Protein AF-B4YK17-F1 (afdb_monomer)

Structure (mmCIF, N/CA/C/O backbone):
data_AF-B4YK17-F1
#
_entry.id   AF-B4YK17-F1
#
loop_
_atom_site.group_PDB
_atom_site.id
_atom_site.type_symbol
_atom_site.label_atom_id
_atom_site.label_alt_id
_atom_site.label_comp_id
_atom_site.label_asym_id
_atom_site.label_entity_id
_atom_site.label_seq_id
_atom_site.pdbx_PDB_ins_code
_atom_site.Cartn_x
_atom_site.Cartn_y
_atom_site.Cartn_z
_atom_site.occupancy
_atom_site.B_iso_or_equiv
_atom_site.auth_seq_id
_atom_site.auth_comp_id
_atom_site.auth_asym_id
_atom_site.auth_atom_id
_atom_site.pdbx_PDB_model_num
ATOM 1 N N . MET A 1 1 ? 16.283 -67.128 -22.256 1.00 41.38 1 MET A N 1
ATOM 2 C CA . MET A 1 1 ? 16.424 -65.770 -22.825 1.00 41.38 1 MET A CA 1
ATOM 3 C C . MET A 1 1 ? 15.384 -64.880 -22.138 1.00 41.38 1 MET A C 1
ATOM 5 O O . MET A 1 1 ? 14.220 -64.939 -22.500 1.00 41.38 1 MET A O 1
ATOM 9 N N . MET A 1 2 ? 15.749 -64.183 -21.055 1.00 37.66 2 MET A N 1
ATOM 10 C CA . MET A 1 2 ? 14.830 -63.348 -20.253 1.00 37.66 2 MET A CA 1
ATOM 11 C C . MET A 1 2 ? 15.049 -61.875 -20.620 1.00 37.66 2 MET A C 1
ATOM 13 O O . MET A 1 2 ? 16.146 -61.358 -20.427 1.00 37.66 2 MET A O 1
ATOM 17 N N . ARG A 1 3 ? 14.026 -61.208 -21.175 1.00 42.00 3 ARG A N 1
ATOM 18 C CA . ARG A 1 3 ? 14.020 -59.753 -21.416 1.00 42.00 3 ARG A CA 1
ATOM 19 C C . ARG A 1 3 ? 13.665 -59.053 -20.106 1.00 42.00 3 ARG A C 1
ATOM 21 O O . ARG A 1 3 ? 12.539 -59.177 -19.636 1.00 42.00 3 ARG A O 1
ATOM 28 N N . GLN A 1 4 ? 14.621 -58.330 -19.527 1.00 45.31 4 GLN A N 1
ATOM 29 C CA . GLN A 1 4 ? 14.339 -57.358 -18.474 1.00 45.31 4 GLN A CA 1
ATOM 30 C C . GLN A 1 4 ? 13.579 -56.171 -19.078 1.00 45.31 4 GLN A C 1
ATOM 32 O O . GLN A 1 4 ? 14.001 -55.606 -20.085 1.00 45.31 4 GLN A O 1
ATOM 37 N N . ILE A 1 5 ? 12.454 -55.810 -18.464 1.00 54.00 5 ILE A N 1
ATOM 38 C CA . ILE A 1 5 ? 11.711 -54.584 -18.759 1.00 54.00 5 ILE A CA 1
ATOM 39 C C . ILE A 1 5 ? 12.107 -53.580 -17.677 1.00 54.00 5 ILE A C 1
ATOM 41 O O . ILE A 1 5 ? 11.725 -53.722 -16.517 1.00 54.00 5 ILE A O 1
ATOM 45 N N . SER A 1 6 ? 12.930 -52.603 -18.047 1.00 49.97 6 SER A N 1
ATOM 46 C CA . SER A 1 6 ? 13.348 -51.514 -17.167 1.00 49.97 6 SER A CA 1
ATOM 47 C C . SER A 1 6 ? 12.189 -50.529 -16.979 1.00 49.97 6 SER A C 1
ATOM 49 O O . SER A 1 6 ? 11.785 -49.855 -17.925 1.00 49.97 6 SER A O 1
ATOM 51 N N . PHE A 1 7 ? 11.652 -50.449 -15.762 1.00 48.25 7 PHE A N 1
ATOM 52 C CA . PHE A 1 7 ? 10.697 -49.417 -15.355 1.00 48.25 7 PHE A CA 1
ATOM 53 C C . PHE A 1 7 ? 11.453 -48.119 -15.048 1.00 48.25 7 PHE A C 1
ATOM 55 O O . PHE A 1 7 ? 12.195 -48.044 -14.071 1.00 48.25 7 PHE A O 1
ATOM 62 N N . TRP A 1 8 ? 11.256 -47.091 -15.872 1.00 51.16 8 TRP A N 1
ATOM 63 C CA . TRP A 1 8 ? 11.701 -45.732 -15.569 1.00 51.16 8 TRP A CA 1
ATOM 64 C C . TRP A 1 8 ? 10.655 -45.043 -14.685 1.00 51.16 8 TRP A C 1
ATOM 66 O O . TRP A 1 8 ? 9.554 -44.734 -15.135 1.00 51.16 8 TRP A O 1
ATOM 76 N N . LEU A 1 9 ? 10.999 -44.809 -13.417 1.00 48.28 9 LEU A N 1
ATOM 77 C CA . LEU A 1 9 ? 10.253 -43.926 -12.520 1.00 48.28 9 LEU A CA 1
ATOM 78 C C . LEU A 1 9 ? 10.563 -42.469 -12.891 1.00 48.28 9 LEU A C 1
ATOM 80 O O . LEU A 1 9 ? 11.638 -41.955 -12.592 1.00 48.28 9 LEU A O 1
ATOM 84 N N . LEU A 1 10 ? 9.614 -41.802 -13.547 1.00 54.66 10 LEU A N 1
ATOM 85 C CA . LEU A 1 10 ? 9.609 -40.348 -13.705 1.00 54.66 10 LEU A CA 1
ATOM 86 C C . LEU A 1 10 ? 9.220 -39.716 -12.362 1.00 54.66 10 LEU A C 1
ATOM 88 O O . LEU A 1 10 ? 8.046 -39.664 -12.004 1.00 54.66 10 LEU A O 1
ATOM 92 N N . ALA A 1 11 ? 10.212 -39.251 -11.6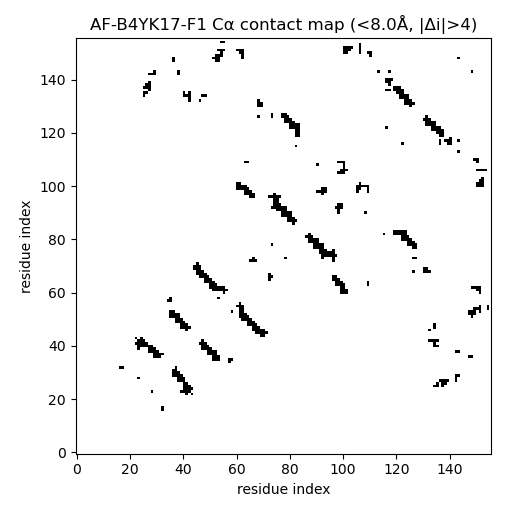05 1.00 53.50 11 ALA A N 1
ATOM 93 C CA . ALA A 1 11 ? 9.988 -38.425 -10.427 1.00 53.50 11 ALA A CA 1
ATOM 94 C C . ALA A 1 11 ? 9.554 -37.019 -10.873 1.00 53.50 11 ALA A C 1
ATOM 96 O O . ALA A 1 11 ? 10.379 -36.180 -11.234 1.00 53.50 11 ALA A O 1
ATOM 97 N N . THR A 1 12 ? 8.249 -36.753 -10.876 1.00 59.06 12 THR A N 1
ATOM 98 C CA . THR A 1 12 ? 7.711 -35.398 -11.028 1.00 59.06 12 THR A CA 1
ATOM 99 C C . THR A 1 12 ? 8.012 -34.602 -9.761 1.00 59.06 12 THR A C 1
ATOM 101 O O . THR A 1 12 ? 7.316 -34.737 -8.756 1.00 59.06 12 THR A O 1
ATOM 104 N N . ALA A 1 13 ? 9.060 -33.779 -9.796 1.00 49.88 13 ALA A N 1
ATOM 105 C CA . ALA A 1 13 ? 9.300 -32.763 -8.782 1.00 49.88 13 ALA A CA 1
ATOM 106 C C . ALA A 1 13 ? 8.214 -31.685 -8.911 1.00 49.88 13 ALA A C 1
ATOM 108 O O . ALA A 1 13 ? 8.304 -30.782 -9.742 1.00 49.88 13 ALA A O 1
ATOM 109 N N . SER A 1 14 ? 7.150 -31.803 -8.120 1.00 43.81 14 SER A N 1
ATOM 110 C CA . SER A 1 14 ? 6.174 -30.735 -7.941 1.00 43.81 14 SER A CA 1
ATOM 111 C C . SER A 1 14 ? 6.887 -29.539 -7.311 1.00 43.81 14 SER A C 1
ATOM 113 O O . SER A 1 14 ? 7.219 -29.555 -6.125 1.00 43.81 14 SER A O 1
ATOM 115 N N . LEU A 1 15 ? 7.161 -28.516 -8.123 1.00 47.19 15 LEU A N 1
ATOM 116 C CA . LEU A 1 15 ? 7.593 -27.207 -7.651 1.00 47.19 15 LEU A CA 1
ATOM 117 C C . LEU A 1 15 ? 6.507 -26.687 -6.704 1.00 47.19 15 LEU A C 1
ATOM 119 O O . LEU A 1 15 ? 5.410 -26.340 -7.142 1.00 47.19 15 LEU A O 1
ATOM 123 N N . ASN A 1 16 ? 6.801 -26.669 -5.403 1.00 41.16 16 ASN A N 1
ATOM 124 C CA . ASN A 1 16 ? 5.978 -25.991 -4.410 1.00 41.16 16 ASN A CA 1
ATOM 125 C C . ASN A 1 16 ? 6.030 -24.488 -4.708 1.00 41.16 16 ASN A C 1
ATOM 127 O O . ASN A 1 16 ? 6.872 -23.764 -4.181 1.00 41.16 16 ASN A O 1
ATOM 131 N N . CYS A 1 17 ? 5.156 -24.016 -5.596 1.00 45.75 17 CYS A N 1
ATOM 132 C CA . CYS A 1 17 ? 4.837 -22.601 -5.674 1.00 45.75 17 CYS A CA 1
ATOM 133 C C . CYS A 1 17 ? 4.203 -22.244 -4.328 1.00 45.75 17 CYS A C 1
ATOM 135 O O . CYS A 1 17 ? 3.129 -22.749 -4.002 1.00 45.75 17 CYS A O 1
ATOM 137 N N . TYR A 1 18 ? 4.877 -21.418 -3.528 1.00 47.22 18 TYR A N 1
ATOM 138 C CA . TYR A 1 18 ? 4.329 -20.859 -2.295 1.00 47.22 18 TYR A CA 1
ATOM 139 C C . TYR A 1 18 ? 3.226 -19.847 -2.638 1.00 47.22 18 TYR A C 1
ATOM 141 O O . TYR A 1 18 ? 3.366 -18.651 -2.417 1.00 47.22 18 TYR A O 1
ATOM 149 N N . ALA A 1 19 ? 2.118 -20.318 -3.208 1.00 54.31 19 ALA A N 1
ATOM 150 C CA . ALA A 1 19 ? 0.892 -19.546 -3.260 1.00 54.31 19 ALA A CA 1
ATOM 151 C C . ALA A 1 19 ? 0.359 -19.477 -1.827 1.00 54.31 19 ALA A C 1
ATOM 153 O O . ALA A 1 19 ? 0.027 -20.501 -1.224 1.00 54.31 19 ALA A O 1
ATOM 154 N N . TRP A 1 20 ? 0.342 -18.281 -1.242 1.00 61.09 20 TRP A N 1
ATOM 155 C CA . TRP A 1 20 ? -0.162 -18.082 0.109 1.00 61.09 20 TRP A CA 1
ATOM 156 C C . TRP A 1 20 ? -1.661 -18.415 0.183 1.00 61.09 20 TRP A C 1
ATOM 158 O O . TRP A 1 20 ? -2.506 -17.586 -0.136 1.00 61.09 20 TRP A O 1
ATOM 168 N N . SER A 1 21 ? -1.997 -19.630 0.622 1.00 56.69 21 SER A N 1
ATOM 169 C CA . SER A 1 21 ? -3.389 -20.077 0.779 1.00 56.69 21 SER A CA 1
ATOM 170 C C . SER A 1 21 ? -4.039 -19.624 2.093 1.00 56.69 21 SER A C 1
ATOM 172 O O . SER A 1 21 ? -5.259 -19.674 2.219 1.00 56.69 21 SER A O 1
ATOM 174 N N . ALA A 1 22 ? -3.243 -19.165 3.067 1.00 65.25 22 ALA A N 1
ATOM 175 C CA . ALA A 1 22 ? -3.712 -18.709 4.376 1.00 65.25 22 ALA A CA 1
ATOM 176 C C . ALA A 1 22 ? -3.699 -17.176 4.487 1.00 65.25 22 ALA A C 1
ATOM 178 O O . ALA A 1 22 ? -2.766 -16.526 3.997 1.00 65.25 22 ALA A O 1
ATOM 179 N N . THR A 1 23 ? -4.703 -16.607 5.164 1.00 77.06 23 THR A N 1
ATOM 180 C CA . THR A 1 23 ? -4.717 -15.195 5.574 1.00 77.06 23 THR A CA 1
ATOM 181 C C . THR A 1 23 ? -3.616 -14.936 6.607 1.00 77.06 23 THR A C 1
ATOM 183 O O . THR A 1 23 ? -3.213 -15.831 7.353 1.00 77.06 23 THR A O 1
ATOM 186 N N . SER A 1 24 ? -3.089 -13.716 6.637 1.00 80.69 24 SER A N 1
ATOM 187 C CA . SER A 1 24 ? -2.118 -13.253 7.631 1.00 80.69 24 SER A CA 1
ATOM 188 C C . SER A 1 24 ? -2.736 -12.123 8.447 1.00 80.69 24 SER A C 1
ATOM 190 O O . SER A 1 24 ? -2.209 -11.009 8.515 1.00 80.69 24 SER A O 1
ATOM 192 N N . ASP A 1 25 ? -3.903 -12.423 9.022 1.00 90.38 25 ASP A N 1
ATOM 193 C CA . ASP A 1 25 ? -4.686 -11.432 9.746 1.00 90.38 25 ASP A CA 1
ATOM 194 C C . ASP A 1 25 ? -3.862 -10.864 10.895 1.00 90.38 25 ASP A C 1
ATOM 196 O O . ASP A 1 25 ? -3.230 -11.593 11.668 1.00 90.38 25 ASP A O 1
ATOM 200 N N . ASP A 1 26 ? -3.823 -9.536 10.943 1.00 92.62 26 ASP A N 1
ATOM 201 C CA . ASP A 1 26 ? -3.090 -8.761 11.934 1.00 92.62 26 ASP A CA 1
ATOM 202 C C . ASP A 1 26 ? -1.569 -9.029 11.993 1.00 92.62 26 ASP A C 1
ATOM 204 O O . ASP A 1 26 ? -0.899 -8.667 12.970 1.00 92.62 26 ASP A O 1
ATOM 208 N N . LYS A 1 27 ? -0.987 -9.660 10.964 1.00 94.56 27 LYS A N 1
ATOM 209 C CA . LYS A 1 27 ? 0.440 -10.002 10.933 1.00 94.56 27 LYS A CA 1
ATOM 210 C C . LYS A 1 27 ? 1.045 -9.751 9.563 1.00 94.56 27 LYS A C 1
ATOM 212 O O . LYS A 1 27 ? 0.657 -10.357 8.569 1.00 94.56 27 LYS A O 1
ATOM 217 N N . TRP A 1 28 ? 2.077 -8.915 9.545 1.00 95.81 28 TRP A N 1
ATOM 218 C CA . TRP A 1 28 ? 2.918 -8.760 8.368 1.00 95.81 28 TRP A CA 1
ATOM 219 C C . TRP A 1 28 ? 3.705 -10.040 8.106 1.00 95.81 28 TRP A C 1
ATOM 221 O O . TRP A 1 28 ? 4.403 -10.549 8.989 1.00 95.81 28 TRP A O 1
ATOM 231 N N . ARG A 1 29 ? 3.610 -10.533 6.876 1.00 92.56 29 ARG A N 1
ATOM 232 C CA . ARG A 1 29 ? 4.471 -11.580 6.330 1.00 92.56 29 ARG A CA 1
ATOM 233 C C . ARG A 1 29 ? 5.294 -11.024 5.181 1.00 92.56 29 ARG A C 1
ATOM 235 O O . ARG A 1 29 ? 4.851 -10.109 4.493 1.00 92.56 29 ARG A O 1
ATOM 242 N N . SER A 1 30 ? 6.467 -11.601 4.981 1.00 92.06 30 SER A N 1
ATOM 243 C CA . SER A 1 30 ? 7.306 -11.377 3.812 1.00 92.06 30 SER A CA 1
ATOM 244 C C . SER A 1 30 ? 7.710 -12.720 3.215 1.00 92.06 30 SER A C 1
ATOM 246 O O . SER A 1 30 ? 7.757 -13.739 3.911 1.00 92.06 30 SER A O 1
ATOM 248 N N . GLY A 1 31 ? 7.958 -12.733 1.915 1.00 90.00 31 GLY A N 1
ATOM 249 C CA . GLY A 1 31 ? 8.378 -13.910 1.174 1.00 90.00 31 GLY A CA 1
ATOM 250 C C . GLY A 1 31 ? 9.000 -13.524 -0.158 1.00 90.00 31 GLY A C 1
ATOM 251 O O . GLY A 1 31 ? 8.993 -12.361 -0.548 1.00 90.00 31 GLY A O 1
ATOM 252 N N . TRP A 1 32 ? 9.549 -14.518 -0.845 1.00 89.06 32 TRP A N 1
ATOM 253 C CA . TRP A 1 32 ? 10.084 -14.353 -2.189 1.00 89.06 32 TRP A CA 1
ATOM 254 C C . TRP A 1 32 ? 9.310 -15.253 -3.147 1.00 89.06 32 TRP A C 1
ATOM 256 O O . TRP A 1 32 ? 9.144 -16.448 -2.881 1.00 89.06 32 TRP A O 1
ATOM 266 N N . GLY A 1 33 ? 8.833 -14.682 -4.247 1.00 84.25 33 GLY A N 1
ATOM 267 C CA . GLY A 1 33 ? 7.997 -15.369 -5.222 1.00 84.25 33 GLY A CA 1
ATOM 268 C C . GLY A 1 33 ? 8.094 -14.701 -6.585 1.00 84.25 33 GLY A C 1
ATOM 269 O 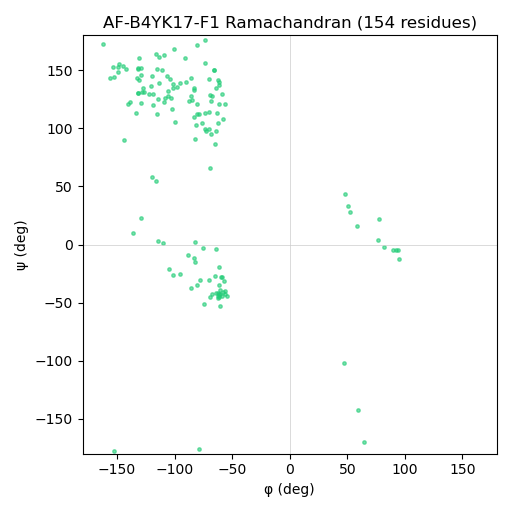O . GLY A 1 33 ? 8.236 -13.490 -6.677 1.00 84.25 33 GLY A O 1
ATOM 270 N N . GLN A 1 34 ? 8.062 -15.499 -7.657 1.00 83.50 34 GLN A N 1
ATOM 271 C CA . GLN A 1 34 ? 8.056 -15.004 -9.045 1.00 83.50 34 GLN A CA 1
ATOM 272 C C . GLN A 1 34 ? 9.178 -13.997 -9.385 1.00 83.50 34 GLN A C 1
ATOM 274 O O . GLN A 1 34 ? 9.008 -13.162 -10.267 1.00 83.50 34 GLN A O 1
ATOM 279 N N . GLY A 1 35 ? 10.329 -14.070 -8.706 1.00 85.50 35 GLY A N 1
ATOM 280 C CA . GLY A 1 35 ? 11.455 -13.162 -8.951 1.00 85.50 35 GLY A CA 1
ATOM 281 C C . GLY A 1 35 ? 11.509 -11.924 -8.053 1.00 85.50 35 GLY A C 1
ATOM 282 O O . GLY A 1 35 ? 12.479 -11.180 -8.136 1.00 85.50 35 GLY A O 1
ATOM 283 N N . VAL A 1 36 ? 10.517 -11.695 -7.187 1.00 90.50 36 VAL A N 1
ATOM 284 C CA . VAL A 1 36 ? 10.389 -10.458 -6.401 1.00 90.50 36 VAL A CA 1
ATOM 285 C C . VAL A 1 36 ? 10.148 -10.737 -4.916 1.00 90.50 36 VAL A C 1
ATOM 287 O O . VAL A 1 36 ? 9.740 -11.833 -4.525 1.00 90.50 36 VAL A O 1
ATOM 290 N N . SER A 1 37 ? 10.423 -9.738 -4.074 1.00 92.88 37 SER A N 1
ATOM 291 C CA . SER A 1 37 ? 10.066 -9.777 -2.655 1.00 92.88 37 SER A CA 1
ATOM 292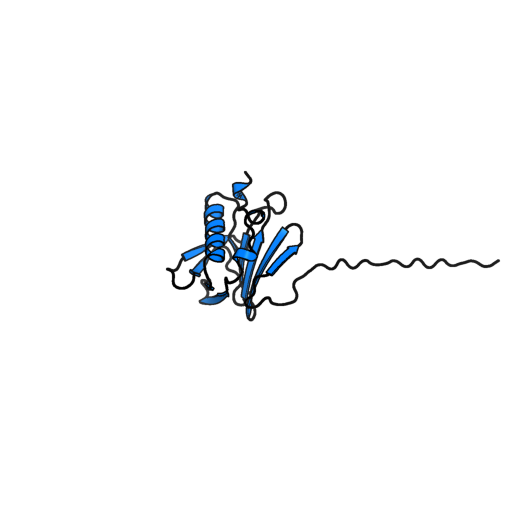 C C . SER A 1 37 ? 8.628 -9.288 -2.486 1.00 92.88 37 SER A C 1
ATOM 294 O O . SER A 1 37 ? 8.258 -8.223 -2.982 1.00 92.88 37 SER A O 1
ATOM 296 N N . GLU A 1 38 ? 7.805 -10.078 -1.806 1.00 93.75 38 GLU A N 1
ATOM 297 C CA . GLU A 1 38 ? 6.389 -9.804 -1.585 1.00 93.75 38 GLU A CA 1
ATOM 298 C C . GLU A 1 38 ? 6.106 -9.732 -0.091 1.00 93.75 38 GLU A C 1
ATOM 300 O O . GLU A 1 38 ? 6.565 -10.564 0.697 1.00 93.75 38 GLU A O 1
ATOM 305 N N . LEU A 1 39 ? 5.324 -8.736 0.310 1.00 95.00 39 LEU A N 1
ATOM 306 C CA . LEU A 1 39 ? 4.927 -8.521 1.688 1.00 95.00 39 LEU A CA 1
ATOM 307 C C . LEU A 1 39 ? 3.435 -8.278 1.760 1.00 95.00 39 LEU A C 1
ATOM 309 O O . LEU A 1 39 ? 2.860 -7.624 0.893 1.00 95.00 39 LEU A O 1
ATOM 313 N N . GLN A 1 40 ? 2.813 -8.786 2.816 1.00 95.81 40 GLN A N 1
ATOM 314 C CA . GLN A 1 40 ? 1.375 -8.668 2.968 1.00 95.81 40 GLN A CA 1
ATOM 315 C C . GLN A 1 40 ? 0.953 -8.597 4.427 1.00 95.81 40 GLN A C 1
ATOM 317 O O . GLN A 1 40 ? 1.548 -9.230 5.301 1.00 95.81 40 GLN A O 1
ATOM 322 N N . VAL A 1 41 ? -0.138 -7.875 4.656 1.00 97.31 41 VAL A N 1
ATOM 323 C CA . VAL A 1 41 ? -0.991 -8.016 5.835 1.00 97.31 41 VAL A CA 1
ATOM 324 C C . VAL A 1 41 ? -2.445 -8.121 5.380 1.00 97.31 41 VAL A C 1
ATOM 326 O O . VAL A 1 41 ? -2.848 -7.447 4.429 1.00 97.31 41 VAL A O 1
ATOM 329 N N . THR A 1 42 ? -3.233 -8.969 6.037 1.00 97.06 42 THR A N 1
ATOM 330 C CA . THR A 1 42 ? -4.677 -9.090 5.787 1.00 97.06 42 THR A CA 1
ATOM 331 C C . THR A 1 42 ? -5.474 -8.624 7.004 1.00 97.06 42 THR A C 1
ATOM 333 O O . THR A 1 42 ? -4.926 -8.507 8.103 1.00 97.06 42 THR A O 1
ATOM 336 N N . GLN A 1 43 ? -6.754 -8.306 6.804 1.00 96.12 43 GLN A N 1
ATOM 337 C CA . GLN A 1 43 ? -7.671 -7.963 7.895 1.00 96.12 43 GLN A CA 1
ATOM 338 C C . GLN A 1 43 ? -9.080 -8.491 7.623 1.00 96.12 43 GLN A C 1
ATOM 340 O O . GLN A 1 43 ? -9.930 -7.787 7.072 1.00 96.12 43 GLN A O 1
ATOM 345 N N . GLY A 1 44 ? -9.372 -9.712 8.053 1.00 93.75 44 GLY A N 1
ATOM 346 C CA . GLY A 1 44 ? -10.660 -10.324 7.763 1.00 93.75 44 GLY A CA 1
ATOM 347 C C . GLY A 1 44 ? -10.855 -10.567 6.264 1.00 93.75 44 GLY A C 1
ATOM 348 O O . GLY A 1 44 ? -9.933 -10.475 5.449 1.00 93.75 44 GLY A O 1
ATOM 349 N N . SER A 1 45 ? -12.082 -10.923 5.887 1.00 92.81 45 SER A N 1
ATOM 350 C CA . SER A 1 45 ? -12.362 -11.416 4.539 1.00 92.81 45 SER A CA 1
ATOM 351 C C . SER A 1 45 ? -12.196 -10.333 3.470 1.00 92.81 45 SER A C 1
ATOM 353 O O . SER A 1 45 ? -12.861 -9.302 3.508 1.00 92.81 45 SER A O 1
ATOM 355 N N . GLY A 1 46 ? -11.345 -10.602 2.476 1.00 94.75 46 GLY A N 1
ATOM 356 C CA . GLY A 1 46 ? -11.198 -9.765 1.282 1.00 94.75 46 GLY A CA 1
ATOM 357 C C . GLY A 1 46 ? -10.398 -8.474 1.472 1.00 94.75 46 GLY A C 1
ATOM 358 O O . GLY A 1 46 ? -10.277 -7.716 0.512 1.00 94.75 46 GLY A O 1
ATOM 359 N N . ASN A 1 47 ? -9.832 -8.222 2.656 1.00 97.94 47 ASN A N 1
ATOM 360 C CA . ASN A 1 47 ? -9.017 -7.033 2.899 1.00 97.94 47 ASN A CA 1
ATOM 361 C C . ASN A 1 47 ? -7.537 -7.398 2.967 1.00 97.94 47 ASN A C 1
ATOM 363 O O . ASN A 1 47 ? -7.139 -8.258 3.758 1.00 97.94 47 ASN A O 1
ATOM 367 N N . LYS A 1 48 ? -6.707 -6.701 2.190 1.00 97.62 48 LYS A N 1
ATOM 368 C CA . LYS A 1 48 ? -5.251 -6.866 2.230 1.00 97.62 48 LYS A CA 1
ATOM 369 C C . LYS A 1 48 ? -4.496 -5.618 1.786 1.00 97.62 48 LYS A C 1
ATOM 371 O O . LYS A 1 48 ? -4.979 -4.848 0.957 1.00 97.62 48 LYS A O 1
ATOM 376 N N . ILE A 1 49 ? -3.283 -5.480 2.304 1.00 98.38 49 ILE A N 1
ATOM 377 C CA . ILE A 1 49 ? -2.244 -4.617 1.743 1.00 98.38 49 ILE A CA 1
ATOM 378 C C . ILE A 1 49 ? -1.185 -5.539 1.158 1.00 98.38 49 ILE A C 1
ATOM 380 O O . ILE A 1 49 ? -0.631 -6.349 1.896 1.00 98.38 49 ILE A O 1
ATOM 384 N N . ASP A 1 50 ? -0.907 -5.397 -0.133 1.00 97.00 50 ASP A N 1
ATOM 385 C CA . ASP A 1 50 ? 0.218 -6.041 -0.806 1.00 97.00 50 ASP A CA 1
ATOM 386 C C . ASP A 1 50 ? 1.307 -5.002 -1.078 1.00 97.00 50 ASP A C 1
ATOM 388 O O . ASP A 1 50 ? 1.034 -3.924 -1.612 1.00 97.00 50 ASP A O 1
ATOM 392 N N . VAL A 1 51 ? 2.547 -5.337 -0.739 1.00 97.56 51 VAL A N 1
ATOM 393 C CA . VAL A 1 51 ? 3.738 -4.581 -1.123 1.00 97.56 51 VAL A CA 1
ATOM 394 C C . VAL A 1 51 ? 4.615 -5.505 -1.953 1.00 97.56 51 VAL A C 1
ATOM 396 O O . VAL A 1 51 ? 5.048 -6.552 -1.480 1.00 97.56 51 VAL A O 1
ATOM 399 N N . THR A 1 52 ? 4.879 -5.108 -3.190 1.00 96.31 52 THR A N 1
ATOM 400 C CA . THR A 1 52 ? 5.848 -5.768 -4.062 1.00 96.31 52 THR A CA 1
ATOM 401 C C . THR A 1 52 ? 7.102 -4.916 -4.087 1.00 96.31 52 THR A C 1
ATOM 403 O O . THR A 1 52 ? 7.038 -3.723 -4.377 1.00 96.31 52 THR A O 1
ATOM 406 N N . CYS A 1 53 ? 8.236 -5.529 -3.786 1.00 95.56 53 CYS A N 1
ATOM 407 C CA . CYS A 1 53 ? 9.540 -4.896 -3.749 1.00 95.56 53 CYS A CA 1
ATOM 408 C C . CYS A 1 53 ? 10.402 -5.522 -4.847 1.00 95.56 53 CYS A C 1
ATOM 410 O O . CYS A 1 53 ? 10.707 -6.718 -4.812 1.00 95.56 53 CYS A O 1
ATOM 412 N N . ALA A 1 54 ? 10.726 -4.721 -5.860 1.00 94.12 54 ALA A N 1
ATOM 413 C CA . ALA A 1 54 ? 11.384 -5.188 -7.071 1.00 94.12 54 ALA A CA 1
ATOM 414 C C . ALA A 1 54 ? 12.204 -4.075 -7.722 1.00 94.12 54 ALA A C 1
ATOM 416 O O . ALA A 1 54 ? 11.787 -2.911 -7.767 1.00 94.12 54 ALA A O 1
ATOM 417 N N . SER A 1 55 ? 13.347 -4.449 -8.295 1.00 91.25 55 SER A N 1
ATOM 418 C CA . SER A 1 55 ? 14.067 -3.560 -9.199 1.00 91.25 55 SER A CA 1
ATOM 419 C C . SER A 1 55 ? 13.337 -3.466 -10.551 1.00 91.25 55 SER A C 1
ATOM 421 O O . SER A 1 55 ? 12.625 -4.401 -10.933 1.00 91.25 55 SER A O 1
ATOM 423 N N . PRO A 1 56 ? 13.528 -2.385 -11.331 1.00 90.12 56 PRO A N 1
ATOM 424 C CA . PRO A 1 56 ? 12.964 -2.289 -12.677 1.00 90.12 56 PRO A CA 1
ATOM 425 C C . PRO A 1 56 ? 13.467 -3.366 -13.650 1.00 90.12 56 PRO A C 1
ATOM 427 O O . PRO A 1 56 ? 12.835 -3.583 -14.682 1.00 90.12 56 PRO A O 1
ATOM 430 N N . THR A 1 57 ? 14.603 -4.012 -13.354 1.00 89.06 57 THR A N 1
ATOM 431 C CA . THR A 1 57 ? 15.128 -5.139 -14.140 1.00 89.06 57 THR A CA 1
ATOM 432 C C . THR A 1 57 ? 14.400 -6.448 -13.846 1.00 89.06 57 THR A C 1
ATOM 434 O O . THR A 1 57 ? 14.266 -7.262 -14.754 1.00 89.06 57 THR A O 1
ATOM 437 N N . ASP A 1 58 ? 13.900 -6.634 -12.620 1.00 89.25 58 ASP A N 1
ATOM 438 C CA . ASP A 1 58 ? 13.166 -7.843 -12.220 1.00 89.25 58 ASP A CA 1
ATOM 439 C C . ASP A 1 58 ? 11.676 -7.740 -12.573 1.00 89.25 58 ASP A C 1
ATOM 441 O O . ASP A 1 58 ? 11.054 -8.717 -12.989 1.00 89.25 58 ASP A O 1
ATOM 445 N N . LEU A 1 59 ? 11.101 -6.541 -12.432 1.00 89.75 59 LEU A N 1
ATOM 446 C CA . LEU A 1 59 ? 9.698 -6.267 -12.720 1.00 89.75 59 LEU A CA 1
ATOM 447 C C . LEU A 1 59 ? 9.557 -4.902 -13.408 1.00 89.75 59 LEU A C 1
ATOM 449 O O . LEU A 1 59 ? 9.897 -3.881 -12.806 1.00 89.75 59 LEU A O 1
ATOM 453 N N . PRO A 1 60 ? 9.005 -4.828 -14.634 1.00 90.06 60 PRO A N 1
ATOM 454 C CA . PRO A 1 60 ? 8.727 -3.550 -15.279 1.00 90.06 60 PRO A CA 1
ATOM 455 C C . PRO A 1 60 ? 7.823 -2.657 -14.415 1.00 90.06 60 PRO A C 1
ATO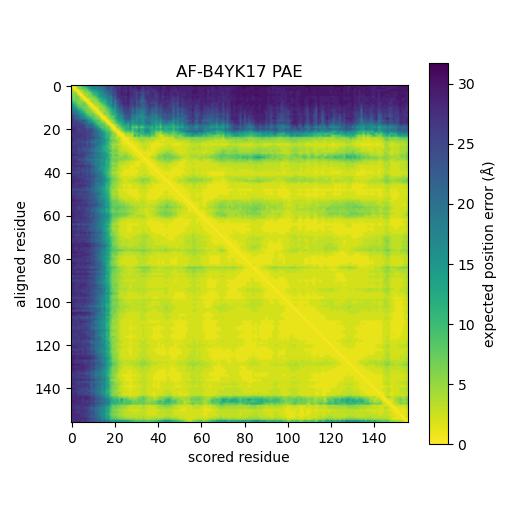M 457 O O . PRO A 1 60 ? 6.700 -3.028 -14.077 1.00 90.06 60 PRO A O 1
ATOM 460 N N . GLY A 1 61 ? 8.319 -1.466 -14.070 1.00 90.06 61 GLY A N 1
ATOM 461 C CA . GLY A 1 61 ? 7.667 -0.538 -13.133 1.00 90.06 61 GLY A CA 1
ATOM 462 C C . GLY A 1 61 ? 8.151 -0.649 -11.680 1.00 90.06 61 GLY A C 1
ATOM 463 O O . GLY A 1 61 ? 7.903 0.273 -10.906 1.00 90.06 61 GLY A O 1
ATOM 464 N N . GLY A 1 62 ? 8.899 -1.710 -11.352 1.00 94.62 62 GLY A N 1
ATOM 465 C CA . GLY A 1 62 ? 9.533 -1.997 -10.063 1.00 94.62 62 GLY A CA 1
ATOM 466 C C . GLY A 1 62 ? 8.549 -2.096 -8.898 1.00 94.62 62 GLY A C 1
ATOM 467 O O . GLY A 1 62 ? 7.459 -2.643 -9.045 1.00 94.62 62 GLY A O 1
ATOM 468 N N . SER A 1 63 ? 8.951 -1.602 -7.727 1.00 96.94 63 SER A N 1
ATOM 469 C CA . SER A 1 63 ? 8.177 -1.730 -6.488 1.00 96.94 63 SER A CA 1
ATOM 470 C C . SER A 1 63 ? 6.804 -1.037 -6.535 1.00 96.94 63 SER A C 1
ATOM 472 O O . SER A 1 63 ? 6.674 0.075 -7.056 1.00 96.94 63 SER A O 1
ATOM 474 N N . THR A 1 64 ? 5.784 -1.657 -5.934 1.00 97.56 64 THR A N 1
ATOM 475 C CA . THR A 1 64 ? 4.393 -1.162 -5.910 1.00 97.56 64 THR A CA 1
ATOM 476 C C . THR A 1 64 ? 3.682 -1.478 -4.597 1.00 97.56 64 THR A C 1
ATOM 478 O O . THR A 1 64 ? 3.984 -2.486 -3.960 1.00 97.56 64 THR A O 1
ATOM 481 N N . VAL A 1 65 ? 2.686 -0.668 -4.224 1.00 98.44 65 VAL A N 1
ATOM 482 C CA . VAL A 1 65 ? 1.718 -0.998 -3.158 1.00 98.44 65 VAL A CA 1
ATOM 483 C C . VAL A 1 65 ? 0.326 -1.165 -3.761 1.00 98.44 65 VAL A C 1
ATOM 485 O O . VAL A 1 65 ? -0.077 -0.366 -4.607 1.00 98.44 65 VAL A O 1
ATOM 488 N N . LYS A 1 66 ? -0.429 -2.168 -3.307 1.00 98.31 66 LYS A N 1
ATOM 489 C CA . LYS A 1 66 ? -1.845 -2.351 -3.641 1.00 98.31 66 LYS A CA 1
ATOM 490 C C . LYS A 1 66 ? -2.678 -2.520 -2.378 1.00 98.31 66 LYS A C 1
ATOM 492 O O . LYS A 1 66 ? -2.376 -3.354 -1.529 1.00 98.31 66 LYS A O 1
ATOM 497 N N . PHE A 1 67 ? -3.769 -1.768 -2.295 1.00 98.50 67 PHE A N 1
ATOM 498 C CA . PHE A 1 67 ? -4.814 -1.983 -1.300 1.00 98.50 67 PHE A CA 1
ATOM 499 C C . PHE A 1 67 ? -5.948 -2.786 -1.927 1.00 98.50 67 PHE A C 1
ATOM 501 O O . PHE A 1 67 ? -6.377 -2.504 -3.046 1.00 98.50 67 PHE A O 1
ATOM 508 N N . THR A 1 68 ? -6.445 -3.775 -1.194 1.00 98.38 68 THR A N 1
ATOM 509 C CA . THR A 1 68 ? -7.690 -4.472 -1.508 1.00 98.38 68 THR A CA 1
ATOM 510 C C . THR A 1 68 ? -8.625 -4.346 -0.315 1.00 98.38 68 THR A C 1
ATOM 512 O O . THR A 1 68 ? -8.214 -4.634 0.810 1.00 98.38 68 THR A O 1
ATOM 515 N N . VAL A 1 69 ? -9.862 -3.921 -0.553 1.00 98.12 69 VAL A N 1
ATOM 516 C CA . VAL A 1 69 ? -10.906 -3.779 0.467 1.00 98.12 69 VAL A CA 1
ATOM 517 C C . VAL A 1 69 ? -12.175 -4.440 -0.053 1.00 98.12 69 VAL A C 1
ATOM 519 O O . VAL A 1 69 ? -12.570 -4.210 -1.195 1.00 98.12 69 VAL A O 1
ATOM 522 N N . ALA A 1 70 ? -12.784 -5.300 0.763 1.00 96.50 70 ALA A N 1
ATOM 523 C CA . ALA A 1 70 ? -13.943 -6.114 0.396 1.00 96.50 70 ALA A CA 1
ATOM 524 C C . ALA A 1 70 ? -13.756 -6.888 -0.931 1.00 96.50 70 ALA A C 1
ATOM 526 O O . ALA A 1 70 ? -14.702 -7.088 -1.688 1.00 96.50 70 ALA A O 1
ATOM 527 N N . GLY A 1 71 ? -12.523 -7.315 -1.229 1.00 96.31 71 GLY A N 1
ATOM 528 C CA . GLY A 1 71 ? -12.165 -8.033 -2.457 1.00 96.31 71 GLY A CA 1
ATOM 529 C C . GLY A 1 71 ? -11.921 -7.154 -3.689 1.00 96.31 71 GLY A C 1
ATOM 530 O O . GLY A 1 71 ? -11.537 -7.686 -4.726 1.00 96.31 71 GLY A O 1
ATOM 531 N N . ASN A 1 72 ? -12.082 -5.833 -3.583 1.00 96.38 72 ASN A N 1
ATOM 532 C CA . ASN A 1 72 ? -11.923 -4.885 -4.688 1.00 96.38 72 ASN A CA 1
ATOM 533 C C . ASN A 1 72 ? -10.665 -4.028 -4.524 1.00 96.38 72 ASN A C 1
ATOM 535 O O . ASN A 1 72 ? -10.129 -3.914 -3.426 1.00 96.38 72 ASN A O 1
ATOM 539 N N . SER A 1 73 ? -10.217 -3.380 -5.601 1.00 97.00 73 SER A N 1
ATOM 540 C CA . SER A 1 73 ? -9.179 -2.340 -5.581 1.00 97.00 73 SER A CA 1
ATOM 541 C C . SER A 1 73 ? -9.633 -1.122 -6.379 1.00 97.00 73 SER A C 1
ATOM 543 O O . SER A 1 73 ? -10.383 -1.273 -7.338 1.00 97.00 73 SER A O 1
ATOM 545 N N . VAL A 1 74 ? -9.150 0.068 -6.022 1.00 97.19 74 VAL A N 1
ATOM 546 C CA . VAL A 1 74 ? -9.395 1.292 -6.801 1.00 97.19 74 VAL A CA 1
ATOM 547 C C . VAL A 1 74 ? -8.430 1.326 -7.977 1.00 97.19 74 VAL A C 1
ATOM 549 O O . VAL A 1 74 ? -7.226 1.302 -7.758 1.00 97.19 74 VAL A O 1
ATOM 552 N N . GLU A 1 75 ? -8.947 1.378 -9.202 1.00 97.25 75 GLU A N 1
ATOM 553 C CA . GLU A 1 75 ? -8.164 1.597 -10.423 1.00 97.25 75 GLU A CA 1
ATOM 554 C C . GLU A 1 75 ? -8.305 3.053 -10.870 1.00 97.25 75 GLU A C 1
ATOM 556 O O . GLU A 1 75 ? -9.403 3.606 -10.838 1.00 97.25 75 GLU A O 1
ATOM 561 N N . SER A 1 76 ? -7.202 3.669 -11.303 1.00 96.44 76 SER A N 1
ATOM 562 C CA . SER A 1 76 ? -7.168 5.047 -11.814 1.00 96.44 76 SER A CA 1
ATOM 563 C C . SER A 1 76 ? -7.897 6.046 -10.908 1.00 96.44 76 SER A C 1
ATOM 565 O O . SER A 1 76 ? -8.654 6.895 -11.379 1.00 96.44 76 SER A O 1
ATOM 567 N N . GLY A 1 77 ? -7.680 5.937 -9.598 1.00 95.69 77 GLY A N 1
ATOM 568 C CA . GLY A 1 77 ? -8.414 6.728 -8.621 1.00 95.69 77 GLY A CA 1
ATOM 569 C C . GLY A 1 77 ? -7.662 6.976 -7.324 1.00 95.69 77 GLY A C 1
ATOM 570 O O . GLY A 1 77 ? -6.513 6.566 -7.136 1.00 95.69 77 GLY A O 1
ATOM 571 N N . GLU A 1 78 ? -8.356 7.660 -6.423 1.00 97.38 78 GLU A N 1
ATOM 572 C CA . GLU A 1 78 ? -7.824 8.111 -5.148 1.00 97.38 78 GLU A CA 1
ATOM 573 C C . GLU A 1 78 ? -8.281 7.212 -3.998 1.00 97.38 78 GLU A C 1
ATOM 575 O O . GLU A 1 78 ? -9.459 6.874 -3.879 1.00 97.38 78 GLU A O 1
ATOM 580 N N . ILE A 1 79 ? -7.340 6.855 -3.129 1.00 98.00 79 ILE A N 1
ATOM 581 C CA . ILE A 1 79 ? -7.595 6.140 -1.881 1.00 98.00 79 ILE A CA 1
ATOM 582 C C . ILE A 1 79 ? -7.376 7.112 -0.726 1.00 98.00 79 ILE A C 1
ATOM 584 O O . ILE A 1 79 ? -6.298 7.698 -0.612 1.00 98.00 79 ILE A O 1
ATOM 588 N N . LEU A 1 80 ? -8.370 7.245 0.153 1.00 98.69 80 LEU A N 1
ATOM 589 C CA . LEU A 1 80 ? -8.230 7.979 1.406 1.00 98.69 80 LEU A CA 1
ATOM 590 C C . LEU A 1 80 ? -7.593 7.070 2.457 1.00 98.69 80 LEU A C 1
ATOM 592 O O . LEU A 1 80 ? -8.027 5.936 2.664 1.00 98.69 80 LEU A O 1
ATOM 596 N N . THR A 1 81 ? -6.598 7.593 3.161 1.00 98.69 81 THR A N 1
ATOM 597 C CA . THR A 1 81 ? -5.906 6.911 4.251 1.00 98.69 81 THR A CA 1
ATOM 598 C C . THR A 1 81 ? -5.856 7.784 5.497 1.00 98.69 81 THR A C 1
ATOM 600 O O . THR A 1 81 ? -5.757 9.006 5.413 1.00 98.69 81 THR A O 1
ATOM 603 N N . ILE A 1 82 ? -5.930 7.158 6.669 1.00 98.81 82 ILE A N 1
ATOM 604 C CA . ILE A 1 82 ? -5.735 7.814 7.964 1.00 98.81 82 ILE A CA 1
ATOM 605 C C . ILE A 1 82 ? -4.798 6.934 8.790 1.00 98.81 82 ILE A C 1
ATOM 607 O O . ILE A 1 82 ? -5.155 5.814 9.165 1.00 98.81 82 ILE A O 1
ATOM 611 N N . PHE A 1 83 ? -3.593 7.429 9.064 1.00 98.75 83 PHE A N 1
ATOM 612 C CA . PHE A 1 83 ? -2.599 6.729 9.876 1.00 98.75 83 PHE A CA 1
ATOM 613 C C . PHE A 1 83 ? -2.797 7.057 11.353 1.00 98.75 83 PHE A C 1
ATOM 615 O O . PHE A 1 83 ? -2.797 8.220 11.740 1.00 98.75 83 PHE A O 1
ATOM 622 N N . ASP A 1 84 ? -2.979 6.036 12.191 1.00 98.31 84 ASP A N 1
ATOM 623 C CA . ASP A 1 84 ? -3.320 6.196 13.609 1.00 98.31 84 ASP A CA 1
ATOM 624 C C . ASP A 1 84 ? -4.469 7.202 13.859 1.00 98.31 84 ASP A C 1
ATOM 626 O O . ASP A 1 84 ? -5.631 6.834 13.691 1.00 98.31 84 ASP A O 1
ATOM 630 N N . ASN A 1 85 ? -4.153 8.429 14.287 1.00 95.50 85 ASN A N 1
ATOM 631 C CA . ASN A 1 85 ? -5.094 9.537 14.508 1.00 95.50 85 ASN A CA 1
ATOM 632 C C . ASN A 1 85 ? -4.619 10.824 13.794 1.00 95.50 85 ASN A C 1
ATOM 634 O O . ASN A 1 85 ? -4.928 11.934 14.229 1.00 95.50 85 ASN A O 1
ATOM 638 N N . GLU A 1 86 ? -3.791 10.683 12.759 1.00 98.25 86 GLU A N 1
ATOM 639 C CA . GLU A 1 86 ? -3.304 11.799 11.952 1.00 98.25 86 GLU A CA 1
ATOM 640 C C . GLU A 1 86 ? -4.396 12.345 11.020 1.00 98.25 86 GLU A C 1
ATOM 642 O O . GLU A 1 86 ? -5.518 11.836 10.953 1.00 98.25 86 GLU A O 1
ATOM 647 N N . LYS A 1 87 ? -4.077 13.426 10.301 1.00 98.19 87 LYS A N 1
ATOM 648 C CA . LYS A 1 87 ? -4.981 13.980 9.288 1.00 98.19 87 LYS A CA 1
ATOM 649 C C . LYS A 1 87 ? -5.149 12.989 8.126 1.00 98.19 87 LYS A C 1
ATOM 651 O O . LYS A 1 87 ? -4.207 12.255 7.835 1.00 98.19 87 LYS A O 1
ATOM 656 N N . PRO A 1 88 ? -6.306 12.990 7.440 1.00 98.31 88 PRO A N 1
ATOM 657 C CA . PRO A 1 88 ? -6.474 12.193 6.236 1.00 98.31 88 PRO A CA 1
ATOM 658 C C . PRO A 1 88 ? -5.498 12.603 5.134 1.00 98.31 88 PRO A C 1
ATOM 660 O O . PRO A 1 88 ? -5.267 13.791 4.903 1.00 98.31 88 PRO A O 1
ATOM 663 N N . GLU A 1 89 ? -4.966 11.604 4.444 1.00 98.25 89 GLU A N 1
ATOM 664 C CA . GLU A 1 89 ? -4.035 11.733 3.327 1.00 98.25 89 GLU A CA 1
ATOM 665 C C . GLU A 1 89 ? -4.514 10.857 2.173 1.00 98.25 89 GLU A C 1
ATOM 667 O O . GLU A 1 89 ? -5.152 9.824 2.398 1.00 98.25 89 GLU A O 1
ATOM 672 N N . THR A 1 90 ? -4.205 11.247 0.939 1.00 98.00 90 THR A N 1
ATOM 673 C CA . THR A 1 90 ? -4.672 10.524 -0.240 1.00 98.00 90 THR A CA 1
ATOM 674 C C . THR A 1 90 ? -3.534 9.999 -1.096 1.00 98.00 90 THR A C 1
ATOM 676 O O . THR A 1 90 ? -2.479 10.621 -1.226 1.00 98.00 90 THR A O 1
ATOM 679 N N . PHE A 1 91 ? -3.760 8.831 -1.694 1.00 98.19 91 PHE A N 1
ATOM 680 C CA . PHE A 1 91 ? -2.820 8.199 -2.610 1.00 98.19 91 PHE A CA 1
ATOM 681 C C . PHE A 1 91 ? -3.505 7.846 -3.922 1.00 98.19 91 PHE A C 1
ATOM 683 O O . PHE A 1 91 ? -4.609 7.303 -3.941 1.00 98.19 91 PHE A O 1
ATOM 690 N N . GLN A 1 92 ? -2.824 8.157 -5.022 1.00 97.75 92 GLN A N 1
ATOM 691 C CA . GLN A 1 92 ? -3.305 7.904 -6.374 1.00 97.75 92 GLN A CA 1
ATOM 692 C C . GLN A 1 92 ? -2.861 6.524 -6.853 1.00 97.75 92 GLN A C 1
ATOM 694 O O . GLN A 1 92 ? -1.719 6.115 -6.630 1.00 97.75 92 GLN A O 1
ATOM 699 N N . THR A 1 93 ? -3.762 5.839 -7.545 1.00 97.94 93 THR A N 1
ATOM 700 C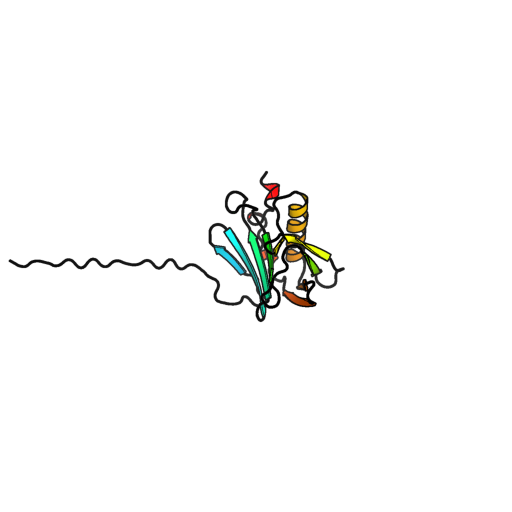 CA . THR A 1 93 ? -3.524 4.528 -8.151 1.00 97.94 93 THR A CA 1
ATOM 701 C C . THR A 1 93 ? -3.499 4.617 -9.672 1.00 97.94 93 THR A C 1
ATOM 703 O O . THR A 1 93 ? -4.168 5.454 -10.279 1.00 97.94 93 THR A O 1
ATOM 706 N N . ASN A 1 94 ? -2.727 3.742 -10.312 1.00 96.62 94 ASN A N 1
ATOM 707 C CA . ASN A 1 94 ? -2.742 3.584 -11.764 1.00 96.62 94 ASN A CA 1
ATOM 708 C C . ASN A 1 94 ? -3.945 2.740 -12.235 1.00 96.62 94 ASN A C 1
ATOM 710 O O . ASN A 1 94 ? -4.750 2.264 -11.433 1.00 96.62 94 ASN A O 1
ATOM 714 N N . SER A 1 95 ? -4.021 2.464 -13.538 1.00 96.50 95 SER A N 1
ATOM 715 C CA . SER A 1 95 ? -5.079 1.647 -14.159 1.00 96.50 95 SER A CA 1
ATOM 716 C C . SER A 1 95 ? -5.134 0.178 -13.717 1.00 96.50 95 SER A C 1
ATOM 718 O O . SER A 1 95 ? -6.007 -0.553 -14.157 1.00 96.50 95 SER A O 1
ATOM 720 N N . ARG A 1 96 ?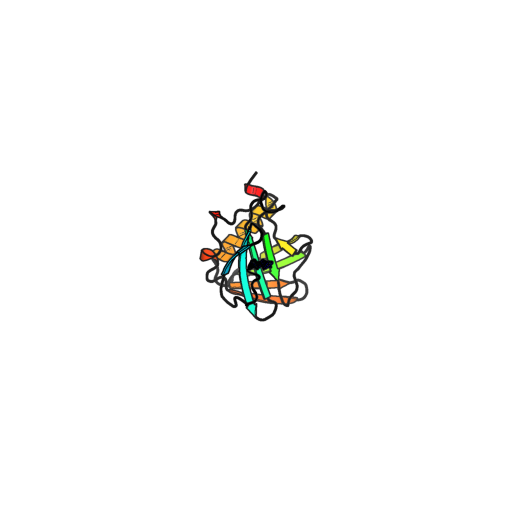 -4.201 -0.280 -12.875 1.00 95.56 96 ARG A N 1
ATOM 721 C CA . ARG A 1 96 ? -4.160 -1.639 -12.301 1.00 95.56 96 ARG A CA 1
ATOM 722 C C . ARG A 1 96 ? -4.371 -1.641 -10.777 1.00 95.56 96 ARG A C 1
ATOM 724 O O . ARG A 1 96 ? -4.286 -2.686 -10.119 1.00 95.56 96 ARG A O 1
ATOM 731 N N . GLY A 1 97 ? -4.617 -0.461 -10.210 1.00 97.06 97 GLY A N 1
ATOM 732 C CA . GLY A 1 97 ? -4.806 -0.237 -8.783 1.00 97.06 97 GLY A CA 1
ATOM 733 C C . GLY A 1 97 ? -3.522 -0.226 -7.956 1.00 97.06 97 GLY A C 1
ATOM 734 O O . GLY A 1 97 ? -3.565 -0.474 -6.752 1.00 97.06 97 GLY A O 1
ATOM 735 N N . TYR A 1 98 ? -2.378 0.035 -8.591 1.00 97.75 98 TYR A N 1
ATOM 736 C CA . TYR A 1 98 ? -1.087 0.157 -7.920 1.00 97.75 98 TYR A CA 1
ATOM 737 C C . TYR A 1 98 ? -0.756 1.610 -7.608 1.00 97.75 98 TYR A C 1
ATOM 739 O O . TYR A 1 98 ? -0.902 2.491 -8.457 1.00 97.75 98 TYR A O 1
ATOM 747 N N . ILE A 1 99 ? -0.210 1.833 -6.419 1.00 98.06 99 ILE A N 1
ATOM 748 C CA . ILE A 1 99 ? 0.620 2.997 -6.125 1.00 98.06 99 ILE A CA 1
ATOM 749 C C . ILE A 1 99 ? 2.014 2.658 -6.656 1.00 98.06 99 ILE A C 1
ATOM 751 O O . ILE A 1 99 ? 2.728 1.832 -6.081 1.00 98.06 99 ILE A O 1
ATOM 755 N N . GLU A 1 100 ? 2.347 3.229 -7.810 1.00 96.38 100 GLU A N 1
ATOM 756 C CA . GLU A 1 100 ? 3.595 2.960 -8.529 1.00 96.38 100 GLU A CA 1
ATOM 757 C C . GLU A 1 100 ? 4.777 3.749 -7.957 1.00 96.38 100 GLU A C 1
ATOM 759 O O . GLU A 1 100 ? 4.616 4.629 -7.113 1.00 96.38 100 GLU A O 1
ATOM 764 N N . SER A 1 101 ? 5.983 3.443 -8.439 1.00 97.06 101 SER A N 1
ATOM 765 C CA . SER A 1 101 ? 7.217 4.078 -7.967 1.00 97.06 101 SER A CA 1
ATOM 766 C C . SER A 1 101 ? 8.190 4.478 -9.088 1.00 97.06 101 SER A C 1
ATOM 768 O O . SER A 1 101 ? 9.329 4.848 -8.812 1.00 97.06 101 SER A O 1
ATOM 770 N N . SER A 1 102 ? 7.763 4.417 -10.355 1.00 95.75 102 SER A N 1
ATOM 771 C CA . SER A 1 102 ? 8.625 4.527 -11.549 1.00 95.75 102 SER A CA 1
ATOM 772 C C . SER A 1 102 ? 8.876 5.947 -12.070 1.00 95.75 102 SER A C 1
ATOM 774 O O . SER A 1 102 ? 9.749 6.138 -12.911 1.00 95.75 102 SER A O 1
ATOM 776 N N . SER A 1 103 ? 8.173 6.961 -11.559 1.00 95.19 103 SER A N 1
ATOM 777 C CA . SER A 1 103 ? 8.453 8.378 -11.835 1.00 95.19 103 SER A CA 1
ATOM 778 C C . SER A 1 103 ? 8.858 9.104 -10.557 1.00 95.19 103 SER A C 1
ATOM 780 O O . SER A 1 103 ? 8.580 8.630 -9.459 1.00 95.19 103 SER A O 1
ATOM 782 N N . ARG A 1 104 ? 9.463 10.291 -10.672 1.00 96.06 104 ARG A N 1
ATOM 783 C CA . ARG A 1 104 ? 9.906 11.078 -9.509 1.00 96.06 104 ARG A CA 1
ATOM 784 C C . ARG A 1 104 ? 8.786 11.346 -8.498 1.00 96.06 104 ARG A C 1
ATOM 786 O O . ARG A 1 104 ? 9.009 11.227 -7.296 1.00 96.06 104 ARG A O 1
ATOM 793 N N . ALA A 1 105 ? 7.600 11.720 -8.981 1.00 96.00 105 ALA A N 1
ATOM 794 C CA . ALA A 1 105 ? 6.454 12.004 -8.120 1.00 96.00 105 ALA A CA 1
ATOM 795 C C . ALA A 1 105 ? 5.921 10.720 -7.466 1.00 96.00 105 ALA A C 1
ATOM 797 O O . ALA A 1 105 ? 5.698 10.683 -6.257 1.00 96.00 105 ALA A O 1
ATOM 798 N N . TRP A 1 106 ? 5.786 9.650 -8.253 1.00 96.44 106 TRP A N 1
ATOM 799 C CA . TRP A 1 106 ? 5.312 8.357 -7.760 1.00 96.44 106 TRP A CA 1
ATOM 800 C C . TRP A 1 106 ? 6.277 7.742 -6.744 1.00 96.44 106 TRP A C 1
ATOM 802 O O . TRP A 1 106 ? 5.845 7.292 -5.692 1.00 96.44 106 TRP A O 1
ATOM 812 N N . ALA A 1 107 ? 7.585 7.828 -6.985 1.00 97.12 107 ALA A N 1
ATOM 813 C CA . ALA A 1 107 ? 8.618 7.381 -6.058 1.00 97.12 107 ALA A CA 1
ATOM 814 C C . ALA A 1 107 ? 8.542 8.097 -4.707 1.00 97.12 107 ALA A C 1
ATOM 816 O O . ALA A 1 107 ? 8.596 7.443 -3.670 1.00 97.12 107 ALA A O 1
ATOM 817 N N . SER A 1 108 ? 8.346 9.421 -4.711 1.00 97.06 108 SER A N 1
ATOM 818 C CA . SER A 1 108 ? 8.178 10.185 -3.471 1.00 97.06 108 SER A CA 1
ATOM 819 C C . SER A 1 108 ? 6.953 9.719 -2.683 1.00 97.06 108 SER A C 1
ATOM 821 O O . SER A 1 108 ? 7.055 9.514 -1.476 1.00 97.06 108 SER A O 1
ATOM 823 N N . ASN A 1 109 ? 5.813 9.517 -3.351 1.00 97.19 109 ASN A N 1
ATOM 824 C CA . ASN A 1 109 ? 4.585 9.050 -2.701 1.00 97.19 109 ASN A CA 1
ATOM 825 C C . ASN A 1 109 ? 4.716 7.611 -2.188 1.00 97.19 109 ASN A C 1
ATOM 827 O O . ASN A 1 109 ? 4.306 7.324 -1.068 1.00 97.19 109 ASN A O 1
ATOM 831 N N . PHE A 1 110 ? 5.321 6.721 -2.976 1.00 97.94 110 PHE A N 1
ATOM 832 C CA . PHE A 1 110 ? 5.591 5.338 -2.594 1.00 97.94 110 PHE A CA 1
ATOM 833 C C . PHE A 1 110 ? 6.499 5.263 -1.363 1.00 97.94 110 PHE A C 1
ATOM 835 O O . PHE A 1 110 ? 6.141 4.638 -0.367 1.00 97.94 110 PHE A O 1
ATOM 842 N N . THR A 1 111 ? 7.651 5.939 -1.390 1.00 97.62 111 THR A N 1
ATOM 843 C CA . THR A 1 111 ? 8.586 5.959 -0.257 1.00 97.62 111 THR A CA 1
ATOM 844 C C . THR A 1 111 ? 7.931 6.562 0.980 1.00 97.62 111 THR A C 1
ATOM 846 O O . THR A 1 111 ? 8.058 6.012 2.070 1.00 97.62 111 THR A O 1
ATOM 849 N N . TYR A 1 112 ? 7.176 7.648 0.818 1.00 98.12 112 TYR A N 1
ATOM 850 C CA . TYR A 1 112 ? 6.432 8.257 1.914 1.00 98.12 112 TYR A CA 1
ATOM 851 C C . TYR A 1 112 ? 5.395 7.301 2.526 1.00 98.12 112 TYR A C 1
ATOM 853 O O . TYR A 1 112 ? 5.314 7.186 3.749 1.00 98.12 112 TYR A O 1
ATOM 861 N N . LEU A 1 113 ? 4.657 6.556 1.698 1.00 98.50 113 LEU A N 1
ATOM 862 C CA . LEU A 1 113 ? 3.706 5.547 2.159 1.00 98.50 113 LEU A CA 1
ATOM 863 C C . LEU A 1 113 ? 4.390 4.416 2.940 1.00 98.50 113 LEU A C 1
ATOM 865 O O . LEU A 1 113 ? 3.915 4.035 4.010 1.00 98.50 113 LEU A O 1
ATOM 869 N N . LEU A 1 114 ? 5.524 3.901 2.452 1.00 98.12 114 LEU A N 1
ATOM 870 C CA . LEU A 1 114 ? 6.283 2.882 3.182 1.00 98.12 114 LEU A CA 1
ATOM 871 C C . LEU A 1 114 ? 6.793 3.420 4.523 1.00 98.12 114 LEU A C 1
ATOM 873 O O . LEU A 1 114 ? 6.684 2.739 5.541 1.00 98.12 114 LEU A O 1
ATOM 877 N N . GLU A 1 115 ? 7.280 4.659 4.565 1.00 98.00 115 GLU A N 1
ATOM 878 C CA . GLU A 1 115 ? 7.686 5.306 5.814 1.00 98.00 115 GLU A CA 1
ATOM 879 C C . GLU A 1 115 ? 6.519 5.441 6.801 1.00 98.00 115 GLU A C 1
ATOM 881 O O . GLU A 1 115 ? 6.690 5.201 8.001 1.00 98.00 115 GLU A O 1
ATOM 886 N N . LYS A 1 116 ? 5.313 5.764 6.313 1.00 98.44 116 LYS A N 1
ATOM 887 C CA . LYS A 1 116 ? 4.098 5.760 7.137 1.00 98.44 116 LYS A CA 1
ATOM 888 C C . LYS A 1 116 ? 3.802 4.364 7.676 1.00 98.44 116 LYS A C 1
ATOM 890 O O . LYS A 1 116 ? 3.573 4.245 8.880 1.00 98.44 116 LYS A O 1
ATOM 895 N N . PHE A 1 117 ? 3.879 3.320 6.843 1.00 98.44 117 PHE A N 1
ATOM 896 C CA . PHE A 1 117 ? 3.704 1.930 7.280 1.00 98.44 117 PHE A CA 1
ATOM 897 C C . PHE A 1 117 ? 4.669 1.552 8.402 1.00 98.44 117 PHE A C 1
ATOM 899 O O . PHE A 1 117 ? 4.260 0.938 9.381 1.00 98.44 117 PHE A O 1
ATOM 906 N N . LYS A 1 118 ? 5.936 1.958 8.307 1.00 97.81 118 LYS A N 1
ATOM 907 C CA . LYS A 1 118 ? 6.968 1.625 9.300 1.00 97.81 118 LYS A CA 1
ATOM 908 C C . LYS A 1 118 ? 6.795 2.331 10.645 1.00 97.81 118 LYS A C 1
ATOM 910 O O . LYS A 1 118 ? 7.219 1.785 11.663 1.00 97.81 118 LYS A O 1
ATOM 915 N N . LYS A 1 119 ? 6.232 3.542 10.649 1.00 98.19 119 LYS A N 1
ATOM 916 C CA . LYS A 1 119 ? 6.169 4.423 11.833 1.00 98.19 119 LYS A CA 1
ATOM 917 C C . LYS A 1 119 ? 4.862 4.323 12.617 1.00 98.19 119 LYS A C 1
ATOM 919 O O . LYS A 1 119 ? 4.861 4.605 13.814 1.00 98.19 119 LYS A O 1
ATOM 924 N N . HIS A 1 120 ? 3.774 3.927 11.966 1.00 98.69 120 HIS A N 1
ATOM 925 C CA . HIS A 1 120 ? 2.436 3.926 12.558 1.00 98.69 120 HIS A CA 1
ATOM 926 C C . HIS A 1 120 ? 2.006 2.536 13.022 1.00 98.69 120 HIS A C 1
ATOM 928 O O . HIS A 1 120 ? 2.644 1.527 12.722 1.00 98.69 120 HIS A O 1
ATOM 934 N N . ARG A 1 121 ? 0.909 2.468 13.785 1.00 98.31 121 ARG A N 1
ATOM 935 C CA . ARG A 1 121 ? 0.368 1.192 14.295 1.00 98.31 121 ARG A CA 1
ATOM 936 C C . ARG A 1 121 ? -0.826 0.680 13.512 1.00 98.31 121 ARG A C 1
ATOM 938 O O . ARG A 1 121 ? -1.059 -0.527 13.526 1.00 98.31 121 ARG A O 1
ATOM 945 N N . LYS A 1 122 ? -1.576 1.566 12.862 1.00 98.56 122 LYS A N 1
ATOM 946 C CA . LYS A 1 122 ? -2.721 1.220 12.014 1.00 98.56 122 LYS A CA 1
ATOM 947 C C . LYS A 1 122 ? -2.875 2.210 10.866 1.00 98.56 122 LYS A C 1
ATOM 949 O O . LYS A 1 122 ? -2.485 3.370 10.994 1.00 98.56 122 LYS A O 1
ATOM 954 N N . VAL A 1 123 ? -3.506 1.755 9.794 1.00 98.81 123 VAL A N 1
ATOM 955 C CA . VAL A 1 123 ? -4.002 2.605 8.712 1.00 98.81 123 VAL A CA 1
ATOM 956 C C . VAL A 1 123 ? -5.462 2.268 8.449 1.00 98.81 123 VAL A C 1
ATOM 958 O O . VAL A 1 123 ? -5.796 1.117 8.181 1.00 98.81 123 VAL A O 1
ATOM 961 N N . TYR A 1 124 ? -6.333 3.264 8.566 1.00 98.75 124 TYR A N 1
ATOM 962 C CA . TYR A 1 124 ? -7.688 3.203 8.028 1.00 98.75 124 TYR A CA 1
ATOM 963 C C . TYR A 1 124 ? -7.632 3.576 6.550 1.00 98.75 124 TYR A C 1
ATOM 965 O O . TYR A 1 124 ? -6.959 4.537 6.182 1.00 98.75 124 TYR A O 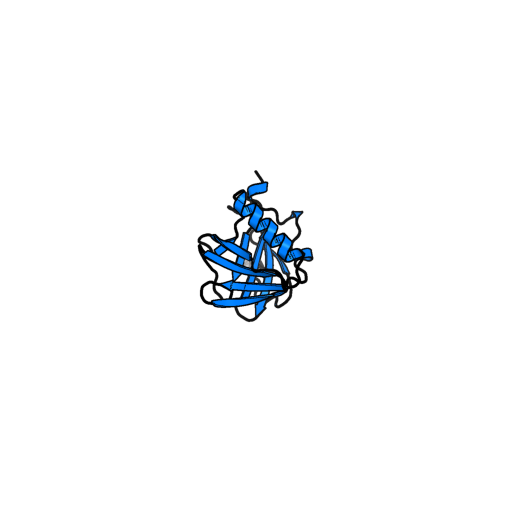1
ATOM 973 N N . VAL A 1 125 ? -8.322 2.808 5.718 1.00 98.62 125 VAL A N 1
ATOM 974 C CA . VAL A 1 125 ? -8.366 2.947 4.265 1.00 98.62 125 VAL A CA 1
ATOM 975 C C . VAL A 1 125 ? -9.824 3.028 3.850 1.00 98.62 125 VAL A C 1
ATOM 977 O O . VAL A 1 125 ? -10.615 2.179 4.258 1.00 98.62 125 VAL A O 1
ATOM 980 N N . ARG A 1 126 ? -10.167 4.016 3.023 1.00 98.56 126 ARG A N 1
ATOM 981 C CA . ARG A 1 126 ? -11.502 4.171 2.445 1.00 98.56 126 ARG A CA 1
ATOM 982 C C . ARG A 1 126 ? -11.413 4.416 0.950 1.00 98.56 126 ARG A C 1
ATOM 984 O O . ARG A 1 126 ? -10.669 5.283 0.488 1.00 98.56 126 ARG A O 1
ATOM 991 N N . PHE A 1 127 ? -12.197 3.652 0.208 1.00 98.31 127 PHE A N 1
ATOM 992 C CA . PHE A 1 127 ? -12.343 3.775 -1.232 1.00 98.31 127 PHE A CA 1
ATOM 993 C C . PHE A 1 127 ? -13.496 4.725 -1.597 1.00 98.31 127 PHE A C 1
ATOM 995 O O . PHE A 1 127 ? -14.377 4.980 -0.767 1.00 98.31 127 PHE A O 1
ATOM 1002 N N . PRO A 1 128 ? -13.520 5.264 -2.833 1.00 97.25 128 PRO A N 1
ATOM 1003 C CA . PRO A 1 128 ? -14.567 6.186 -3.280 1.00 97.25 128 PRO A CA 1
ATOM 1004 C C . PRO A 1 128 ? -15.987 5.605 -3.236 1.00 97.25 128 PRO A C 1
ATOM 1006 O O . PRO A 1 128 ? -16.947 6.345 -3.042 1.00 97.25 128 PRO A O 1
ATOM 1009 N N . ASP A 1 129 ? -16.121 4.285 -3.381 1.00 95.19 129 ASP A N 1
ATOM 1010 C CA . ASP A 1 129 ? -17.389 3.549 -3.290 1.00 95.19 129 ASP A CA 1
ATOM 1011 C C . ASP A 1 129 ? -17.900 3.382 -1.843 1.00 95.19 129 ASP A C 1
ATOM 1013 O O . ASP A 1 129 ? -18.988 2.853 -1.623 1.00 95.19 129 ASP A O 1
ATOM 1017 N N . GLY A 1 130 ? -17.136 3.855 -0.854 1.00 96.56 130 GLY A N 1
ATOM 1018 C CA . GLY A 1 130 ? -17.457 3.764 0.566 1.00 96.56 130 GLY A CA 1
ATOM 1019 C C . GLY A 1 130 ? -16.946 2.499 1.251 1.00 96.56 130 GLY A C 1
ATOM 1020 O O . GLY A 1 130 ? -17.060 2.420 2.472 1.00 96.56 130 GLY A O 1
ATOM 1021 N N . ASN A 1 131 ? -16.352 1.549 0.519 1.00 97.56 131 ASN A N 1
ATOM 1022 C CA . ASN A 1 131 ? -15.712 0.389 1.129 1.00 97.56 131 ASN A CA 1
ATOM 1023 C C . ASN A 1 131 ? -14.520 0.833 1.978 1.00 97.56 131 ASN A C 1
ATOM 1025 O O . ASN A 1 131 ? -13.700 1.654 1.558 1.00 97.56 131 ASN A O 1
ATOM 1029 N N . GLU A 1 132 ? -14.408 0.275 3.180 1.00 98.19 132 GLU A N 1
ATOM 1030 C CA . GLU A 1 132 ? -13.373 0.654 4.133 1.00 98.19 132 GLU A CA 1
ATOM 1031 C C . GLU A 1 132 ? -12.823 -0.539 4.915 1.00 98.19 132 GLU A C 1
ATOM 1033 O O . GLU A 1 132 ? -13.510 -1.530 5.159 1.00 98.19 132 GLU A O 1
ATOM 1038 N N . ALA A 1 133 ? -11.558 -0.434 5.314 1.00 98.31 133 ALA A N 1
ATOM 1039 C CA . ALA A 1 133 ? -10.899 -1.384 6.198 1.00 98.31 133 ALA A CA 1
ATOM 1040 C C . ALA A 1 133 ? -9.836 -0.672 7.037 1.00 98.31 133 ALA A C 1
ATOM 1042 O O . ALA A 1 133 ? -9.259 0.331 6.623 1.00 98.31 133 ALA A O 1
ATOM 1043 N N . THR A 1 134 ? -9.549 -1.206 8.222 1.00 98.50 134 THR A N 1
ATOM 1044 C CA . THR A 1 134 ? -8.410 -0.767 9.038 1.00 98.50 134 THR A CA 1
ATOM 1045 C C . THR A 1 134 ? -7.418 -1.905 9.150 1.00 98.50 134 THR A C 1
ATOM 1047 O O . THR A 1 134 ? -7.787 -2.980 9.598 1.00 98.50 134 THR A O 1
ATOM 1050 N N . PHE A 1 135 ? -6.166 -1.660 8.785 1.00 98.56 135 PHE A N 1
ATOM 1051 C CA . PHE A 1 135 ? -5.095 -2.647 8.854 1.00 98.56 135 PHE A CA 1
ATOM 1052 C C . PHE A 1 135 ? -4.154 -2.330 10.005 1.00 98.56 135 PHE A C 1
ATOM 1054 O O . PHE A 1 135 ? -3.846 -1.162 10.261 1.00 98.56 135 PHE A O 1
ATOM 1061 N N . THR A 1 136 ? -3.626 -3.363 10.656 1.00 98.12 136 THR A N 1
ATOM 1062 C CA . THR A 1 136 ? -2.458 -3.195 11.522 1.00 98.12 136 THR A CA 1
ATOM 1063 C C . THR A 1 136 ? -1.201 -2.892 10.704 1.00 98.12 136 THR A C 1
ATOM 1065 O O . THR A 1 136 ? -0.943 -3.460 9.643 1.00 98.12 136 THR A O 1
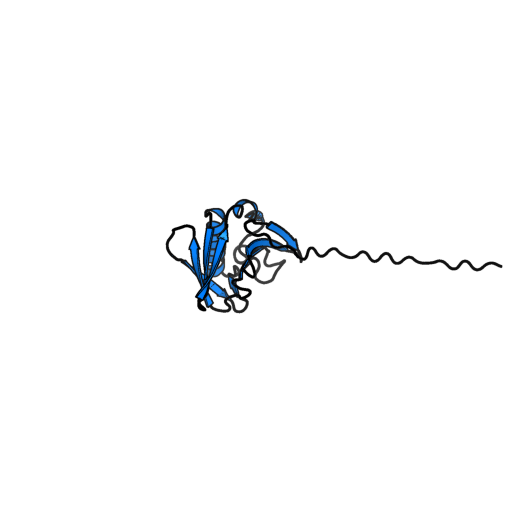ATOM 1068 N N . LEU A 1 137 ? -0.361 -2.027 11.253 1.00 98.44 137 LEU A N 1
ATOM 1069 C CA . LEU A 1 137 ? 0.986 -1.736 10.764 1.00 98.44 137 LEU A CA 1
ATOM 1070 C C . LEU A 1 137 ? 2.067 -2.275 11.713 1.00 98.44 137 LEU A C 1
ATOM 1072 O O . LEU A 1 137 ? 3.265 -2.147 11.463 1.00 98.44 137 LEU A O 1
ATOM 1076 N N . LYS A 1 138 ? 1.666 -2.946 12.801 1.00 97.44 138 LYS A N 1
ATOM 1077 C CA . LYS A 1 138 ? 2.610 -3.599 13.713 1.00 97.44 138 LYS A CA 1
ATOM 1078 C C . LYS A 1 138 ? 3.400 -4.673 12.966 1.00 97.44 138 LYS A C 1
ATOM 1080 O O . LYS A 1 138 ? 2.829 -5.631 12.456 1.00 97.44 138 LYS A O 1
ATOM 1085 N N . GLY A 1 139 ? 4.722 -4.531 12.954 1.00 96.31 139 GLY A N 1
ATOM 1086 C CA . GLY A 1 139 ? 5.628 -5.447 12.258 1.00 96.31 139 GLY A CA 1
ATOM 1087 C C . GLY A 1 139 ? 5.962 -5.040 10.821 1.00 96.31 139 GLY A C 1
ATOM 1088 O O . GLY A 1 139 ? 6.853 -5.655 10.240 1.00 96.31 139 GLY A O 1
ATOM 1089 N N . ALA A 1 140 ? 5.348 -3.980 10.281 1.00 96.94 140 ALA A N 1
ATOM 1090 C CA . ALA A 1 140 ? 5.650 -3.483 8.940 1.00 96.94 140 ALA A CA 1
ATOM 1091 C C . ALA A 1 140 ? 7.132 -3.114 8.777 1.00 96.94 140 ALA A C 1
ATOM 1093 O O . ALA A 1 140 ? 7.742 -3.480 7.783 1.00 96.94 140 ALA A O 1
ATOM 1094 N N . SER A 1 141 ? 7.753 -2.478 9.776 1.00 95.62 141 SER A N 1
ATOM 1095 C CA . SER A 1 141 ? 9.186 -2.135 9.750 1.00 95.62 141 SER A CA 1
ATOM 1096 C C . SER A 1 141 ? 10.130 -3.332 9.739 1.00 95.62 141 SER A C 1
ATOM 1098 O O . SER A 1 141 ? 11.231 -3.230 9.212 1.00 95.62 141 SER A O 1
ATOM 1100 N N . LYS A 1 142 ? 9.706 -4.472 10.292 1.00 94.06 142 LYS A N 1
ATOM 1101 C CA . LYS A 1 142 ? 10.474 -5.719 10.228 1.00 94.06 142 LYS A CA 1
ATOM 1102 C C . LYS A 1 142 ? 10.291 -6.420 8.884 1.00 94.06 142 LYS A C 1
ATOM 1104 O O . LYS A 1 142 ? 11.216 -7.070 8.413 1.00 94.06 142 LYS A O 1
ATOM 1109 N N . ALA A 1 143 ? 9.094 -6.330 8.310 1.00 94.00 143 ALA A N 1
ATOM 1110 C CA . ALA A 1 143 ? 8.788 -6.950 7.033 1.00 94.00 143 ALA A CA 1
ATOM 1111 C C . ALA A 1 143 ? 9.427 -6.157 5.879 1.00 94.00 143 ALA A C 1
ATOM 1113 O O . ALA A 1 143 ? 10.139 -6.738 5.068 1.00 94.00 143 ALA A O 1
ATOM 1114 N N . ILE A 1 144 ? 9.208 -4.838 5.833 1.00 93.25 144 ILE A N 1
ATOM 1115 C CA . ILE A 1 144 ? 9.657 -3.928 4.772 1.00 93.25 144 ILE A CA 1
ATOM 1116 C C . ILE A 1 144 ? 11.115 -3.524 5.018 1.00 93.25 144 ILE A C 1
ATOM 1118 O O . ILE A 1 144 ? 11.399 -2.527 5.686 1.00 93.25 144 ILE A O 1
ATOM 1122 N N . VAL A 1 145 ? 12.047 -4.283 4.450 1.00 86.38 145 VAL A N 1
ATOM 1123 C CA . VAL A 1 145 ? 13.485 -3.991 4.523 1.00 86.38 145 VAL A CA 1
ATOM 1124 C C . VAL A 1 145 ? 13.872 -2.994 3.421 1.00 86.38 145 VAL A C 1
ATOM 1126 O O . VAL A 1 145 ? 13.617 -3.233 2.244 1.00 86.38 145 VAL A O 1
ATOM 1129 N N . ASP A 1 146 ? 14.484 -1.860 3.789 1.00 80.12 146 ASP A N 1
ATOM 1130 C CA . ASP A 1 146 ? 14.803 -0.766 2.847 1.00 80.12 146 ASP A CA 1
ATOM 1131 C C . ASP A 1 146 ? 15.762 -1.165 1.727 1.00 80.12 146 ASP A C 1
ATOM 1133 O O . ASP A 1 146 ? 15.613 -0.690 0.602 1.00 80.12 146 ASP A O 1
ATOM 1137 N N . SER A 1 147 ? 16.727 -2.045 2.016 1.00 76.25 147 SER A N 1
ATOM 1138 C CA . SER A 1 147 ? 17.663 -2.554 1.005 1.00 76.25 147 SER A CA 1
ATOM 1139 C C . SER A 1 147 ? 16.949 -3.260 -0.144 1.00 76.25 147 SER A C 1
ATOM 1141 O O . SER A 1 147 ? 17.450 -3.255 -1.266 1.00 76.25 147 SER A O 1
ATOM 1143 N N . ASP A 1 148 ? 15.774 -3.820 0.139 1.00 79.81 148 ASP A N 1
ATOM 1144 C CA . ASP A 1 148 ? 15.055 -4.704 -0.769 1.00 79.81 148 ASP A CA 1
ATOM 1145 C C . ASP A 1 148 ? 13.861 -3.983 -1.410 1.00 79.81 148 ASP A C 1
ATOM 1147 O O . ASP A 1 148 ? 13.399 -4.388 -2.472 1.00 79.81 148 ASP A O 1
ATOM 1151 N N . CYS A 1 149 ? 13.373 -2.896 -0.795 1.00 91.69 149 CYS A N 1
ATOM 1152 C CA . CYS A 1 149 ? 12.148 -2.200 -1.193 1.00 91.69 149 CYS A CA 1
ATOM 1153 C C . CYS A 1 149 ? 12.365 -0.736 -1.587 1.00 91.69 149 CYS A C 1
ATOM 1155 O O . CYS A 1 149 ? 11.779 0.196 -1.030 1.00 91.69 149 CYS A O 1
ATOM 1157 N N . LYS A 1 150 ? 13.217 -0.532 -2.590 1.00 94.25 150 LYS A N 1
ATOM 1158 C CA . LYS A 1 150 ? 13.501 0.784 -3.162 1.00 94.25 150 LYS A CA 1
ATOM 1159 C C . LYS A 1 150 ? 12.485 1.140 -4.254 1.00 94.25 150 LYS A C 1
ATOM 1161 O O . LYS A 1 150 ? 12.067 0.286 -5.036 1.00 94.25 150 LYS A O 1
ATOM 1166 N N . ALA A 1 151 ? 12.100 2.416 -4.331 1.00 96.25 151 ALA A N 1
ATOM 1167 C CA . ALA A 1 151 ? 11.284 2.925 -5.433 1.00 96.25 151 ALA A CA 1
ATOM 1168 C C . ALA A 1 151 ? 12.015 2.773 -6.779 1.00 96.25 151 ALA A C 1
ATOM 1170 O O . ALA A 1 151 ? 13.200 3.096 -6.891 1.00 96.25 151 ALA A O 1
ATOM 1171 N N . ALA A 1 152 ? 11.290 2.334 -7.807 1.00 95.44 152 ALA A N 1
ATOM 1172 C CA . ALA A 1 152 ? 11.809 2.023 -9.136 1.00 95.44 152 ALA A CA 1
ATOM 1173 C C . ALA A 1 152 ? 12.557 3.196 -9.789 1.00 95.44 152 ALA A C 1
ATOM 1175 O O . ALA A 1 152 ? 13.619 3.005 -10.375 1.00 95.44 152 ALA A O 1
ATOM 1176 N N . PHE A 1 153 ? 12.047 4.420 -9.636 1.00 95.44 153 PHE A N 1
ATOM 1177 C CA . PHE A 1 153 ? 12.664 5.631 -10.182 1.00 95.44 153 PHE A CA 1
ATOM 1178 C C . PHE A 1 153 ? 14.105 5.841 -9.701 1.00 95.44 153 PHE A C 1
ATOM 1180 O O . PHE A 1 153 ? 14.920 6.381 -10.435 1.00 95.44 153 PHE A O 1
ATOM 1187 N N . TYR A 1 154 ? 14.439 5.410 -8.483 1.00 93.88 154 TYR A N 1
ATOM 1188 C CA . TYR A 1 154 ? 15.758 5.644 -7.893 1.00 93.88 154 TYR A CA 1
ATOM 1189 C C . TYR A 1 154 ? 16.829 4.643 -8.355 1.00 93.88 154 TYR A C 1
ATOM 1191 O O . TYR A 1 154 ? 17.947 4.670 -7.835 1.00 93.88 154 TYR A O 1
ATOM 1199 N N . TYR A 1 155 ? 16.500 3.716 -9.257 1.00 89.25 155 TYR A N 1
ATOM 1200 C CA . TYR A 1 155 ? 17.482 2.840 -9.907 1.00 89.25 155 TYR A CA 1
ATOM 1201 C C . TYR A 1 155 ? 18.160 3.495 -11.118 1.00 89.25 155 TYR A C 1
ATOM 1203 O O . TYR A 1 155 ? 19.148 2.948 -11.605 1.00 89.25 155 TYR A O 1
ATOM 1211 N N . TYR A 1 156 ? 17.637 4.634 -11.578 1.00 78.56 156 TYR A N 1
ATOM 1212 C CA . TYR A 1 156 ? 18.144 5.404 -12.711 1.00 78.56 156 TYR A CA 1
ATOM 1213 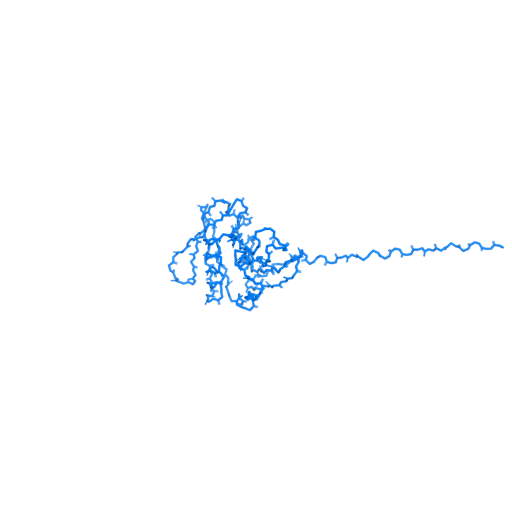C C . TYR A 1 156 ? 18.899 6.653 -12.255 1.00 78.56 156 TYR A C 1
ATOM 1215 O O . TYR A 1 156 ? 18.510 7.236 -11.214 1.00 78.56 156 TYR A O 1
#

Nearest PDB structures (foldseek):
  2yn3-assembly2_B  TM=4.424E-01  e=1.315E+00  Salmonella enterica subsp. enterica serovar Typhimurium str. LT2
  2yn3-assembly1_A  TM=4.409E-01  e=1.107E+00  Salmonella enterica subsp. enterica serovar Typhimurium str. LT2
  4akx-assembly1_B  TM=2.757E-01  e=7.328E+00  Pseudomonas aeruginosa
  2m4l-assembly1_A  TM=3.017E-01  e=6.171E+00  Bacteroides thetaiotaomicron VPI-5482

Radius of gyration: 19.87 Å; Cα contacts (8 Å, |Δi|>4): 327; chains: 1; bounding box: 36×80×37 Å

InterPro domains:
  IPR059508 YfjT/YkfB [PF27224] (27-144)

Sequence (156 aa):
MMRQISFWLLATASLNCYAWSATSDDKWRSGWGQGVSELQVTQGSGNKIDVTCASPTDLPGGSTVKFTVAGNSVESGEILTIFDNEKPETFQTNSRGYIESSSRAWASNFTYLLEKFKKHRKVYVRFPDGNEATFTLKGASKAIVDSDCKAAFYYY

Solvent-accessible surface area (backbone atoms only — not comparable to full-atom values): 8652 Å² total; per-residue (Å²): 140,84,85,84,81,83,81,81,84,80,79,80,79,77,76,81,72,85,68,82,86,68,84,37,60,70,34,52,42,63,51,76,54,99,83,32,40,39,33,38,33,23,48,68,83,46,23,36,43,42,36,41,20,22,52,50,88,73,32,87,54,24,13,33,39,34,59,31,40,79,67,42,59,59,52,62,35,61,35,42,33,28,49,69,88,54,75,78,46,74,46,65,23,39,85,84,19,31,30,45,3,55,42,75,70,35,20,52,52,40,52,50,50,52,53,48,38,48,74,37,56,30,38,38,38,38,41,86,90,66,52,60,48,66,38,65,21,56,54,31,53,75,50,59,46,67,95,58,52,47,42,21,36,74,80,106

Foldseek 3Di:
DDDDDDDDDDPPPDDPQPPPPDAQEQDKDWDDHQQWIWIKHAHPPFWMKIWTAAACVSPPLGIWIATTFNNDADEQDKKWKDFPPDDIDIAGHHRVRIQTQQDPVSVVVQVVVLVSLQPGQKMWIADPVGGIDIHGSVCSVVRDDPVRHHRRNVVD

Mean predicted aligned error: 7.7 Å

pLDDT: mean 88.65, std 16.51, range [37.66, 98.81]

Secondary structure (DSSP, 8-state):
---------------------S--BT--EEEEETTEEEEEEE-STT-EEEEEE--TTTSTT--EEEEEBTTB--SSSEEEEEETTS--EEEE--TTSEE--SSHHHHHHHHHHHHHHHH-SEEEEE-TTS-EEEEE-TTHHHHS-TTT---GGGG-

Organism: NCBI:txid302406